Protein AF-A0A946VTI7-F1 (afdb_monomer_lite)

Foldseek 3Di:
DDDDDDDDDDPPVPPQQVLQVVLVVCVVVVVLVVSLVSLVVCVVVVSPPQCVLVSLLSNLVSCVVVVVPVSSLVSLVVLLVVLVVVVVVVVVPPPDDPDPPPPVPPPDDDDDPDDPPVVSNLSSLQSNLSSLQVVLVSCVVVVNLVVSLVSLVVRDPSHDPVCVVVSVVSNVVSVVD

Structure (mmCIF, N/CA/C/O backbone):
data_AF-A0A946VTI7-F1
#
_entry.id   AF-A0A946VTI7-F1
#
loop_
_atom_site.group_PDB
_atom_site.id
_atom_site.type_symbol
_atom_site.label_atom_id
_atom_site.label_alt_id
_atom_site.label_comp_id
_atom_site.label_asym_id
_atom_site.label_entity_id
_atom_site.label_seq_id
_atom_site.pdbx_PDB_ins_code
_atom_site.Cartn_x
_atom_site.Cartn_y
_atom_site.Cartn_z
_atom_site.occupancy
_atom_site.B_iso_or_equiv
_atom_site.auth_seq_id
_atom_site.auth_comp_id
_atom_site.auth_asym_id
_atom_site.auth_atom_id
_atom_site.pdbx_PDB_model_num
ATOM 1 N N . MET A 1 1 ? -41.830 -19.329 15.318 1.00 35.41 1 MET A N 1
ATOM 2 C CA . MET A 1 1 ? -40.922 -19.319 16.484 1.00 35.41 1 MET A CA 1
ATOM 3 C C . MET A 1 1 ? -39.747 -20.222 16.147 1.00 35.41 1 MET A C 1
ATOM 5 O O . MET A 1 1 ? -39.966 -21.418 16.031 1.00 35.41 1 MET A O 1
ATOM 9 N N . PHE A 1 2 ? -38.553 -19.678 15.904 1.00 32.31 2 PHE A N 1
ATOM 10 C CA . PHE A 1 2 ? -37.339 -20.484 15.721 1.00 32.31 2 PHE A CA 1
ATOM 11 C C . PHE A 1 2 ? -36.369 -20.174 16.856 1.00 32.31 2 PHE A C 1
ATOM 13 O O . PHE A 1 2 ? -36.093 -19.013 17.152 1.00 32.31 2 PHE A O 1
ATOM 20 N N . ALA A 1 3 ? -35.976 -21.241 17.546 1.00 29.41 3 ALA A N 1
ATOM 21 C CA . ALA A 1 3 ? -35.243 -21.237 18.795 1.00 29.41 3 ALA A CA 1
ATOM 22 C C . ALA A 1 3 ? -33.780 -20.823 18.599 1.00 29.41 3 ALA A C 1
ATOM 24 O O . ALA A 1 3 ? -33.104 -21.273 17.675 1.00 29.41 3 ALA A O 1
ATOM 25 N N . ALA A 1 4 ? -33.308 -19.986 19.520 1.00 36.84 4 ALA A N 1
ATOM 26 C CA . ALA A 1 4 ? -31.913 -19.636 19.692 1.00 36.84 4 ALA A CA 1
ATOM 27 C C . ALA A 1 4 ? -31.111 -20.862 20.155 1.00 36.84 4 ALA A C 1
ATOM 29 O O . ALA A 1 4 ? -31.390 -21.426 21.213 1.00 36.84 4 ALA A O 1
ATOM 30 N N . ALA A 1 5 ? -30.088 -21.241 19.390 1.00 34.88 5 ALA A N 1
ATOM 31 C CA . ALA A 1 5 ? -29.040 -22.143 19.846 1.00 34.88 5 ALA A CA 1
ATOM 32 C C . ALA A 1 5 ? -27.792 -21.312 20.162 1.00 34.88 5 ALA A C 1
ATOM 34 O O . ALA A 1 5 ? -27.037 -20.919 19.276 1.00 34.88 5 ALA A O 1
ATOM 35 N N . ALA A 1 6 ? -27.604 -21.019 21.447 1.00 40.75 6 ALA A N 1
ATOM 36 C CA . ALA A 1 6 ? -26.355 -20.499 21.977 1.00 40.75 6 ALA A CA 1
ATOM 37 C C . ALA A 1 6 ? -25.297 -21.616 21.966 1.00 40.75 6 ALA A C 1
ATOM 39 O O . ALA A 1 6 ? -25.472 -22.633 22.635 1.00 40.75 6 ALA A O 1
ATOM 40 N N . SER A 1 7 ? -24.187 -21.429 21.245 1.00 37.28 7 SER A N 1
ATOM 41 C CA . SER A 1 7 ? -23.000 -22.278 21.391 1.00 37.28 7 SER A CA 1
ATOM 42 C C . SER A 1 7 ? -21.984 -21.589 22.299 1.00 37.28 7 SER A C 1
ATOM 44 O O . SER A 1 7 ? -21.332 -20.616 21.915 1.00 37.28 7 SER A O 1
ATOM 46 N N . ALA A 1 8 ? -21.848 -22.102 23.517 1.00 39.69 8 ALA A N 1
ATOM 47 C CA . ALA A 1 8 ? -20.796 -21.719 24.440 1.00 39.69 8 ALA A CA 1
ATOM 48 C C . ALA A 1 8 ? -19.447 -22.341 24.029 1.00 39.69 8 ALA A C 1
ATOM 50 O O . ALA A 1 8 ? -19.368 -23.534 23.750 1.00 39.69 8 ALA A O 1
ATOM 51 N N . GLY A 1 9 ? -18.372 -21.548 24.107 1.00 42.06 9 GLY A N 1
ATOM 52 C CA . GLY A 1 9 ? -17.086 -22.066 24.584 1.00 42.06 9 GLY A CA 1
ATOM 53 C C . GLY A 1 9 ? -15.995 -22.398 23.564 1.00 42.06 9 GLY A C 1
ATOM 54 O O . GLY A 1 9 ? -15.442 -23.491 23.598 1.00 42.06 9 GLY A O 1
ATOM 55 N N . LYS A 1 10 ? -15.542 -21.413 22.783 1.00 32.41 10 LYS A N 1
ATOM 56 C CA . LYS A 1 10 ? -14.111 -21.295 22.455 1.00 32.41 10 LYS A CA 1
ATOM 57 C C . LYS A 1 10 ? -13.752 -19.816 22.540 1.00 32.41 10 LYS A C 1
ATOM 59 O O . LYS A 1 10 ? -14.287 -19.012 21.783 1.00 32.41 10 LYS A O 1
ATOM 64 N N . LYS A 1 11 ? -12.896 -19.433 23.492 1.00 34.22 11 LYS A N 1
ATOM 65 C CA . LYS A 1 11 ? -12.308 -18.087 23.509 1.00 34.22 11 LYS A CA 1
ATOM 66 C C . LYS A 1 11 ? -11.321 -18.009 22.345 1.00 34.22 11 LYS A C 1
ATOM 68 O O . LYS A 1 11 ? -10.120 -18.165 22.532 1.00 34.22 11 LYS A O 1
ATOM 73 N N . TYR A 1 12 ? -11.838 -17.846 21.130 1.00 38.31 12 TYR A N 1
ATOM 74 C CA . TYR A 1 12 ? -11.060 -17.245 20.058 1.00 38.31 12 TYR A CA 1
ATOM 75 C C . TYR A 1 12 ? -10.634 -15.888 20.602 1.00 38.31 12 TYR A C 1
ATOM 77 O O . TYR A 1 12 ? -11.487 -15.176 21.136 1.00 38.31 12 TYR A O 1
ATOM 85 N N . ASN A 1 13 ? -9.333 -15.582 20.574 1.00 40.72 13 ASN A N 1
ATOM 86 C CA . ASN A 1 13 ? -8.857 -14.229 20.852 1.00 40.72 13 ASN A CA 1
ATOM 87 C C . ASN A 1 13 ? -9.795 -13.298 20.097 1.00 40.72 13 ASN A C 1
ATOM 89 O O . ASN A 1 13 ? -9.919 -13.440 18.879 1.00 40.72 13 ASN A O 1
ATOM 93 N N . ALA A 1 14 ? -10.572 -12.525 20.860 1.00 44.38 14 ALA A N 1
ATOM 94 C CA . ALA A 1 14 ? -11.696 -11.763 20.353 1.00 44.38 14 ALA A CA 1
ATOM 95 C C . ALA A 1 14 ? -11.248 -11.065 19.077 1.00 44.38 14 ALA A C 1
ATOM 97 O O . ALA A 1 14 ? -10.126 -10.563 19.049 1.00 44.38 14 ALA A O 1
ATOM 98 N N . VAL A 1 15 ? -12.082 -11.104 18.038 1.00 53.12 15 VAL A N 1
ATOM 99 C CA . VAL A 1 15 ? -11.892 -10.332 16.810 1.00 53.12 15 VAL A CA 1
ATOM 100 C C . VAL A 1 15 ? -11.591 -8.898 17.255 1.00 53.12 15 VAL A C 1
ATOM 102 O O . VAL A 1 15 ? -12.497 -8.192 17.687 1.00 53.12 15 VAL A O 1
ATOM 105 N N . GLN A 1 16 ? -10.302 -8.543 17.341 1.00 54.00 16 GLN A N 1
ATOM 106 C CA . GLN A 1 16 ? -9.854 -7.438 18.205 1.00 54.00 16 GLN A CA 1
ATOM 107 C C . GLN A 1 16 ? -10.366 -6.095 17.680 1.00 54.00 16 GLN A C 1
ATOM 109 O O . GLN A 1 16 ? -10.524 -5.167 18.465 1.00 54.00 16 GLN A O 1
ATOM 114 N N . ASP A 1 17 ? -10.698 -6.061 16.387 1.00 66.00 17 ASP A N 1
ATOM 115 C CA . ASP A 1 17 ? -11.541 -5.074 15.728 1.00 66.00 17 ASP A CA 1
ATOM 116 C C . ASP A 1 17 ? -12.476 -5.840 14.755 1.00 66.00 17 ASP A C 1
ATOM 118 O O . ASP A 1 17 ? -12.017 -6.346 13.729 1.00 66.00 17 ASP A O 1
ATOM 122 N N . LEU A 1 18 ? -13.766 -5.998 15.092 1.00 77.62 18 LEU A N 1
ATOM 123 C CA . LEU A 1 18 ? -14.744 -6.738 14.266 1.00 77.62 18 LEU A CA 1
ATOM 124 C C . LEU A 1 18 ? -14.838 -6.169 12.848 1.00 77.62 18 LEU A C 1
ATOM 126 O O . LEU A 1 18 ? -14.771 -6.920 11.877 1.00 77.62 18 LEU A O 1
ATOM 130 N N . ASP A 1 19 ? -14.909 -4.846 12.756 1.00 75.69 19 ASP A N 1
ATOM 131 C CA . ASP A 1 19 ? -15.084 -4.116 11.502 1.00 75.69 19 ASP A CA 1
ATOM 132 C C . ASP A 1 19 ? -13.912 -4.354 10.532 1.00 75.69 19 ASP A C 1
ATOM 134 O O . ASP A 1 19 ? -14.105 -4.492 9.326 1.00 75.69 19 ASP A O 1
ATOM 138 N N . TYR A 1 20 ? -12.688 -4.515 11.053 1.00 80.25 20 TYR A N 1
ATOM 139 C CA . TYR A 1 20 ? -11.529 -4.875 10.229 1.00 80.25 20 TYR A CA 1
ATOM 140 C C . TYR A 1 20 ? -11.649 -6.294 9.653 1.00 80.25 20 TYR A C 1
ATOM 142 O O . TYR A 1 20 ? -11.295 -6.531 8.499 1.00 80.25 20 TYR A O 1
ATOM 150 N N . GLY A 1 21 ? -12.164 -7.242 10.440 1.00 82.81 21 GLY A N 1
ATOM 151 C CA . GLY A 1 21 ? -12.391 -8.614 9.986 1.00 82.81 21 GLY A CA 1
ATOM 152 C C . GLY A 1 21 ? -13.444 -8.707 8.879 1.00 82.81 21 GLY A C 1
ATOM 153 O O . GLY A 1 21 ? -13.253 -9.468 7.932 1.00 82.81 21 GLY A O 1
ATOM 154 N N . VAL A 1 22 ? -14.513 -7.908 8.975 1.00 84.56 22 VAL A N 1
ATOM 155 C CA . VAL A 1 22 ? -15.553 -7.804 7.935 1.00 84.56 22 VAL A CA 1
ATOM 156 C C . VAL A 1 22 ? -14.953 -7.262 6.640 1.00 84.56 22 VAL A C 1
ATOM 158 O O . VAL A 1 22 ? -15.031 -7.923 5.608 1.00 84.56 22 VAL A O 1
ATOM 161 N N . ALA A 1 23 ? -14.235 -6.140 6.711 1.00 86.00 23 ALA A N 1
ATOM 162 C CA . ALA A 1 23 ? -13.584 -5.572 5.536 1.00 86.00 23 ALA A CA 1
ATOM 163 C C . ALA A 1 23 ? -12.575 -6.533 4.882 1.00 86.00 23 ALA A C 1
ATOM 165 O O . ALA A 1 23 ? -12.455 -6.586 3.658 1.00 86.00 23 ALA A O 1
ATOM 166 N N . LEU A 1 24 ? -11.837 -7.306 5.685 1.00 85.31 24 LEU A N 1
ATOM 167 C CA . LEU A 1 24 ? -10.889 -8.291 5.171 1.00 85.31 24 LEU A CA 1
ATOM 168 C C . LEU A 1 24 ? -11.597 -9.437 4.439 1.00 85.31 24 LEU A C 1
ATOM 170 O O . LEU A 1 24 ? -11.104 -9.900 3.410 1.00 85.31 24 LEU A O 1
ATOM 174 N N . TYR A 1 25 ? -12.737 -9.890 4.960 1.00 86.75 25 TYR A N 1
ATOM 175 C CA . TYR A 1 25 ? -13.562 -10.893 4.296 1.00 86.75 25 TYR A CA 1
ATOM 176 C C . TYR A 1 25 ? -14.026 -10.390 2.925 1.00 86.75 25 TYR A C 1
ATOM 178 O O . TYR A 1 25 ? -13.760 -11.051 1.922 1.00 86.75 25 TYR A O 1
ATOM 186 N N . ASP A 1 26 ? -14.605 -9.190 2.862 1.00 87.94 26 ASP A N 1
ATOM 187 C CA . ASP A 1 26 ? -15.077 -8.594 1.606 1.00 87.94 26 ASP A CA 1
ATOM 188 C C . ASP A 1 26 ? -13.935 -8.414 0.597 1.00 87.94 26 ASP A C 1
ATOM 190 O O . ASP A 1 26 ? -14.073 -8.735 -0.585 1.00 87.94 26 ASP A O 1
ATOM 194 N N . TYR A 1 27 ? -12.754 -8.008 1.074 1.00 87.38 27 TYR A N 1
ATOM 195 C CA . TYR A 1 27 ? -11.563 -7.887 0.238 1.00 87.38 27 TYR A CA 1
ATOM 196 C C . TYR A 1 27 ? -11.168 -9.216 -0.420 1.00 87.38 27 TYR A C 1
ATOM 198 O O . TYR A 1 27 ? -10.893 -9.254 -1.622 1.00 87.38 27 TYR A O 1
ATOM 206 N N . PHE A 1 28 ? -11.146 -10.318 0.336 1.00 87.75 28 PHE A N 1
ATOM 207 C CA . PHE A 1 28 ? -10.817 -11.633 -0.225 1.00 87.75 28 PHE A CA 1
ATOM 208 C C . PHE A 1 28 ? -11.908 -12.180 -1.150 1.00 87.75 28 PHE A C 1
ATOM 210 O O . PHE A 1 28 ? -11.596 -12.934 -2.072 1.00 87.75 28 PHE A O 1
ATOM 217 N N . GLN A 1 29 ? -13.153 -11.739 -0.970 1.00 91.31 29 GLN A N 1
ATOM 218 C CA . GLN A 1 29 ? -14.256 -12.002 -1.895 1.00 91.31 29 GLN A CA 1
ATOM 219 C C . GLN A 1 29 ? -14.206 -11.129 -3.162 1.00 91.31 29 GLN A C 1
ATOM 221 O O . GLN A 1 29 ? -15.098 -11.234 -4.001 1.00 91.31 29 GLN A O 1
ATOM 226 N N . GLN A 1 30 ? -13.153 -10.316 -3.328 1.00 90.12 30 GLN A N 1
ATOM 227 C CA . GLN A 1 30 ? -12.969 -9.357 -4.426 1.00 90.12 30 GLN A CA 1
ATOM 228 C C . GLN A 1 30 ? -14.003 -8.222 -4.428 1.00 90.12 30 GLN A C 1
ATOM 230 O O . GLN A 1 30 ? -14.116 -7.478 -5.402 1.00 90.12 30 GLN A O 1
ATOM 235 N N . ASP A 1 31 ? -14.722 -8.040 -3.321 1.00 92.38 31 ASP A N 1
ATOM 236 C CA . ASP A 1 31 ? -15.674 -6.955 -3.129 1.00 92.38 31 ASP A CA 1
ATOM 237 C C . ASP A 1 31 ? -14.968 -5.729 -2.537 1.00 92.38 31 ASP A C 1
ATOM 239 O O . ASP A 1 31 ? -15.126 -5.336 -1.378 1.00 92.38 31 ASP A O 1
ATOM 243 N N . TYR A 1 32 ? -14.099 -5.133 -3.353 1.00 91.00 32 TYR A N 1
ATOM 244 C CA . TYR A 1 32 ? -13.220 -4.056 -2.909 1.00 91.00 32 TYR A CA 1
ATOM 245 C C . TYR A 1 32 ? -13.970 -2.777 -2.537 1.00 91.00 32 TYR A C 1
ATOM 247 O O . TYR A 1 32 ? -13.469 -1.995 -1.732 1.00 91.00 32 TYR A O 1
ATOM 255 N N . PHE A 1 33 ? -15.144 -2.534 -3.128 1.00 91.31 33 PHE A N 1
ATOM 256 C CA . PHE A 1 33 ? -15.946 -1.356 -2.802 1.00 91.31 33 PHE A CA 1
ATOM 257 C C . PHE A 1 33 ? -16.547 -1.468 -1.399 1.00 91.31 33 PHE A C 1
ATOM 259 O O . PHE A 1 33 ? -16.439 -0.518 -0.617 1.00 91.31 33 PHE A O 1
ATOM 266 N N . ASN A 1 34 ? -17.128 -2.626 -1.066 1.00 91.25 34 ASN A N 1
ATOM 267 C CA . ASN A 1 34 ? -17.684 -2.862 0.264 1.00 91.25 34 ASN A CA 1
ATOM 268 C C . ASN A 1 34 ? -16.574 -2.881 1.317 1.00 91.25 34 ASN A C 1
ATOM 270 O O . ASN A 1 34 ? -16.649 -2.121 2.280 1.00 91.25 34 ASN A O 1
ATOM 274 N N . ALA A 1 35 ? -15.468 -3.588 1.054 1.00 91.56 35 ALA A N 1
ATOM 275 C CA . ALA A 1 35 ? -14.294 -3.572 1.926 1.00 91.56 35 ALA A CA 1
ATOM 276 C C . ALA A 1 35 ? -13.777 -2.148 2.199 1.00 91.56 35 ALA A C 1
ATOM 278 O O . ALA A 1 35 ? -13.463 -1.795 3.336 1.00 91.56 35 ALA A O 1
ATOM 279 N N . LEU A 1 36 ? -13.692 -1.307 1.163 1.00 90.94 36 LEU A N 1
ATOM 280 C CA . LEU A 1 36 ? -13.239 0.076 1.298 1.00 90.94 36 LEU A CA 1
ATOM 281 C C . LEU A 1 36 ? -14.211 0.918 2.129 1.00 90.94 36 LEU A C 1
ATOM 283 O O . LEU A 1 36 ? -13.776 1.687 2.987 1.00 90.94 36 LEU A O 1
ATOM 287 N N . SER A 1 37 ? -15.509 0.779 1.870 1.00 90.19 37 SER A N 1
ATOM 288 C CA . SER A 1 37 ? -16.552 1.526 2.572 1.00 90.19 37 SER A CA 1
ATOM 289 C C . SER A 1 37 ? -16.577 1.170 4.060 1.00 90.19 37 SER A C 1
ATOM 291 O O . SER A 1 37 ? -16.574 2.075 4.895 1.00 90.19 37 SER A O 1
ATOM 293 N N . GLU A 1 38 ? -16.492 -0.120 4.394 1.00 88.69 38 GLU A N 1
ATOM 294 C CA . GLU A 1 38 ? -16.399 -0.607 5.776 1.00 88.69 38 GLU A CA 1
ATOM 295 C C . GLU A 1 38 ? -15.153 -0.063 6.490 1.00 88.69 38 GLU A C 1
ATOM 297 O O . GLU A 1 38 ? -15.251 0.469 7.597 1.00 88.69 38 GLU A O 1
ATOM 302 N N . LEU A 1 39 ? -13.983 -0.078 5.836 1.00 87.88 39 LEU A N 1
ATOM 303 C CA . LEU A 1 39 ? -12.759 0.505 6.404 1.00 87.88 39 LEU A CA 1
ATOM 304 C C . LEU A 1 39 ? -12.907 2.002 6.692 1.00 87.88 39 LEU A C 1
ATOM 306 O O . LEU A 1 39 ? -12.492 2.466 7.753 1.00 87.88 39 LEU A O 1
ATOM 310 N N . LEU A 1 40 ? -13.485 2.768 5.765 1.00 87.31 40 LEU A N 1
ATOM 311 C CA . LEU A 1 40 ? -13.660 4.214 5.927 1.00 87.31 40 LEU A CA 1
ATOM 312 C C . LEU A 1 40 ? -14.650 4.553 7.049 1.00 87.31 40 LEU A C 1
ATOM 314 O O . LEU A 1 40 ? -14.420 5.501 7.804 1.00 87.31 40 LEU A O 1
ATOM 318 N N . ILE A 1 41 ? -15.735 3.783 7.176 1.00 87.56 41 ILE A N 1
ATOM 319 C CA . ILE A 1 41 ? -16.698 3.931 8.273 1.00 87.56 41 ILE A CA 1
ATOM 320 C C . ILE A 1 41 ? -16.003 3.636 9.600 1.00 87.56 41 ILE A C 1
ATOM 322 O O . ILE A 1 41 ? -16.029 4.483 10.492 1.00 87.56 41 ILE A O 1
ATOM 326 N N . ALA A 1 42 ? -15.328 2.491 9.701 1.00 84.25 42 ALA A N 1
ATOM 327 C CA . ALA A 1 42 ? -14.675 2.042 10.923 1.00 84.25 42 ALA A CA 1
ATOM 328 C C . ALA A 1 42 ? -13.541 2.980 11.379 1.00 84.25 42 ALA A C 1
ATOM 330 O O . ALA A 1 42 ? -13.321 3.164 12.579 1.00 84.25 42 ALA A O 1
ATOM 331 N N . GLU A 1 43 ? -12.835 3.624 10.444 1.00 80.50 43 GLU A N 1
ATOM 332 C CA . GLU A 1 43 ? -11.880 4.691 10.761 1.00 80.50 43 GLU A CA 1
ATOM 333 C C . GLU A 1 43 ? -12.568 5.953 11.273 1.00 80.50 43 GLU A C 1
ATOM 335 O O . GLU A 1 43 ? -12.151 6.518 12.286 1.00 80.50 43 GLU A O 1
ATOM 340 N N . LYS A 1 44 ? -13.639 6.392 10.604 1.00 82.62 44 LYS A N 1
ATOM 341 C CA . LYS A 1 44 ? -14.386 7.594 10.991 1.00 82.62 44 LYS A CA 1
ATOM 342 C C . LYS A 1 44 ? -15.035 7.452 12.368 1.00 82.62 44 LYS A C 1
ATOM 344 O O . LYS A 1 44 ? -15.128 8.436 13.100 1.00 82.62 44 LYS A O 1
ATOM 349 N N . THR A 1 45 ? -15.481 6.251 12.726 1.00 82.44 45 THR A N 1
ATOM 350 C CA . THR A 1 45 ? -16.062 5.943 14.040 1.00 82.44 45 THR A CA 1
ATOM 351 C C . THR A 1 45 ? -15.008 5.626 15.102 1.00 82.44 45 THR A C 1
ATOM 353 O O . THR A 1 45 ? -15.347 5.530 16.281 1.00 82.44 45 THR A O 1
ATOM 356 N N . GLY A 1 46 ? -13.736 5.470 14.716 1.00 76.31 46 GLY A N 1
ATOM 357 C CA . GLY A 1 46 ? -12.662 5.047 15.617 1.00 76.31 46 GLY A CA 1
ATOM 358 C C . GLY A 1 46 ? -12.849 3.622 16.151 1.00 76.31 46 GLY A C 1
ATOM 359 O O . GLY A 1 46 ? -12.394 3.310 17.257 1.00 76.31 46 GLY A O 1
ATOM 360 N N . SER A 1 47 ? -13.552 2.771 15.398 1.00 66.25 47 SER A N 1
ATOM 361 C CA . SER A 1 47 ? -13.824 1.380 15.770 1.00 66.25 47 SER A CA 1
ATOM 362 C C . SER A 1 47 ? -12.612 0.465 15.585 1.00 66.25 47 SER A C 1
ATOM 364 O O . SER A 1 47 ? -12.512 -0.540 16.283 1.00 66.25 47 SER A O 1
ATOM 366 N N . ILE A 1 48 ? -11.674 0.812 14.694 1.00 63.25 48 ILE A N 1
ATOM 367 C CA . ILE A 1 48 ? -10.398 0.098 14.541 1.00 63.25 48 ILE A CA 1
ATOM 368 C C . ILE A 1 48 ? -9.396 0.717 15.516 1.00 63.25 48 ILE A C 1
ATOM 370 O O . ILE A 1 48 ? -8.940 1.837 15.300 1.00 63.25 48 ILE A O 1
ATOM 374 N N . LYS A 1 49 ? -9.061 0.016 16.603 1.00 60.78 49 LYS A N 1
ATOM 375 C CA . LYS A 1 49 ? -8.149 0.529 17.644 1.00 60.78 49 LYS A CA 1
ATOM 376 C C . LYS A 1 49 ? -6.803 -0.178 17.666 1.00 60.78 49 LYS A C 1
ATOM 378 O O . LYS A 1 49 ? -5.809 0.440 18.033 1.00 60.78 49 LYS A O 1
ATOM 383 N N . HIS A 1 50 ? -6.762 -1.449 17.275 1.00 55.88 50 HIS A N 1
ATOM 384 C CA . HIS A 1 50 ? -5.549 -2.265 17.345 1.00 55.88 50 HIS A CA 1
ATOM 385 C C . HIS A 1 50 ? -4.960 -2.552 15.953 1.00 55.88 50 HIS A C 1
ATOM 387 O O . HIS A 1 50 ? -3.752 -2.737 15.833 1.00 55.88 50 HIS A O 1
ATOM 393 N N . HIS A 1 51 ? -5.786 -2.529 14.897 1.00 61.19 51 HIS A N 1
ATOM 394 C CA . HIS A 1 51 ? -5.395 -2.842 13.513 1.00 61.19 51 HIS A CA 1
ATOM 395 C C . HIS A 1 51 ? -5.401 -1.635 12.563 1.00 61.19 51 HIS A C 1
ATOM 397 O O . HIS A 1 51 ? -5.448 -1.817 11.345 1.00 61.19 51 HIS A O 1
ATOM 403 N N . THR A 1 52 ? -5.324 -0.403 13.080 1.00 66.25 52 THR A N 1
ATOM 404 C CA . THR A 1 52 ? -5.367 0.824 12.254 1.00 66.25 52 THR A CA 1
ATOM 405 C C . THR A 1 52 ? -4.316 0.818 11.154 1.00 66.25 52 THR A C 1
ATOM 407 O O . THR A 1 52 ? -4.554 1.290 10.046 1.00 66.25 52 THR A O 1
ATOM 410 N N . ASP A 1 53 ? -3.148 0.255 11.443 1.00 70.06 53 ASP A N 1
ATOM 411 C CA . ASP A 1 53 ? -2.015 0.317 10.528 1.00 70.06 53 ASP A CA 1
ATOM 412 C C . ASP A 1 53 ? -2.142 -0.719 9.402 1.00 70.06 53 ASP A C 1
ATOM 414 O O . ASP A 1 53 ? -1.834 -0.418 8.249 1.00 70.06 53 ASP A O 1
ATOM 418 N N . PHE A 1 54 ? -2.695 -1.904 9.692 1.00 77.00 54 PHE A N 1
ATOM 419 C CA . PHE A 1 54 ? -3.018 -2.893 8.658 1.00 77.00 54 PHE A CA 1
ATOM 420 C C . PHE A 1 54 ? -4.204 -2.447 7.795 1.00 77.00 54 PHE A C 1
ATOM 422 O O . PHE A 1 54 ? -4.167 -2.614 6.576 1.00 77.00 54 PHE A O 1
ATOM 429 N N . ALA A 1 55 ? -5.213 -1.816 8.403 1.00 84.06 55 ALA A N 1
ATOM 430 C CA . ALA A 1 55 ? -6.349 -1.220 7.703 1.00 84.06 55 ALA A CA 1
ATOM 431 C C . ALA A 1 55 ? -5.906 -0.174 6.666 1.00 84.06 55 ALA A C 1
ATOM 433 O O . ALA A 1 55 ? -6.406 -0.170 5.540 1.00 84.06 55 ALA A O 1
ATOM 434 N N . LYS A 1 56 ? -4.913 0.663 6.996 1.00 88.06 56 LYS A N 1
ATOM 435 C CA . LYS A 1 56 ? -4.332 1.632 6.051 1.00 88.06 56 LYS A CA 1
ATOM 436 C C . LYS A 1 56 ? -3.616 0.953 4.885 1.00 88.06 56 LYS A C 1
ATOM 438 O O . LYS A 1 56 ? -3.834 1.345 3.742 1.00 88.06 56 LYS A O 1
ATOM 443 N N . VAL A 1 57 ? -2.797 -0.074 5.137 1.00 90.00 57 VAL A N 1
ATOM 444 C CA . VAL A 1 57 ? -2.127 -0.825 4.054 1.00 90.00 57 VAL A CA 1
ATOM 445 C C . VAL A 1 57 ? -3.158 -1.457 3.118 1.00 90.00 57 VAL A C 1
ATOM 447 O O . VAL A 1 57 ? -3.035 -1.332 1.899 1.00 90.00 57 VAL A O 1
ATOM 450 N N . LEU A 1 58 ? -4.187 -2.096 3.685 1.00 90.31 58 LEU A N 1
ATOM 451 C CA . LEU A 1 58 ? -5.283 -2.700 2.930 1.00 90.31 58 LEU A CA 1
ATOM 452 C C . LEU A 1 58 ? -6.005 -1.654 2.078 1.00 90.31 58 LEU A C 1
ATOM 454 O O . LEU A 1 58 ? -6.169 -1.844 0.873 1.00 90.31 58 LEU A O 1
ATOM 458 N N . ARG A 1 59 ? -6.349 -0.508 2.674 1.00 92.62 59 ARG A N 1
ATOM 459 C CA . ARG A 1 59 ? -6.972 0.605 1.958 1.00 92.62 59 ARG A CA 1
ATOM 460 C C . ARG A 1 59 ? -6.096 1.098 0.806 1.00 92.62 59 ARG A C 1
ATOM 462 O O . ARG A 1 59 ? -6.616 1.282 -0.290 1.00 92.62 59 ARG A O 1
ATOM 469 N N . GLY A 1 60 ? -4.790 1.269 1.009 1.00 92.56 60 GLY A N 1
ATOM 470 C CA . GLY A 1 60 ? -3.858 1.647 -0.060 1.00 92.56 60 GLY A CA 1
ATOM 471 C C . GLY A 1 60 ? -3.825 0.628 -1.208 1.00 92.56 60 GLY A C 1
ATOM 472 O O . GLY A 1 60 ? -3.860 1.010 -2.376 1.00 92.56 60 GLY A O 1
ATOM 473 N N . GLY A 1 61 ? -3.840 -0.672 -0.893 1.00 91.69 61 GLY A N 1
ATOM 474 C CA . GLY A 1 61 ? -3.924 -1.747 -1.890 1.00 91.69 61 GLY A CA 1
ATOM 475 C C . GLY A 1 61 ? -5.236 -1.742 -2.685 1.00 91.69 61 GLY A C 1
ATOM 476 O O . GLY A 1 61 ? -5.220 -1.917 -3.907 1.00 91.69 61 GLY A O 1
ATOM 477 N N . ILE A 1 62 ? -6.363 -1.474 -2.020 1.00 92.75 62 ILE A N 1
ATOM 478 C CA . ILE A 1 62 ? -7.663 -1.309 -2.683 1.00 92.75 62 ILE A CA 1
ATOM 479 C C . ILE A 1 62 ? -7.638 -0.101 -3.631 1.00 92.75 62 ILE A C 1
ATOM 481 O O . ILE A 1 62 ? -8.058 -0.224 -4.780 1.00 92.75 62 ILE A O 1
ATOM 485 N N . HIS A 1 63 ? -7.080 1.038 -3.208 1.00 93.44 63 HIS A N 1
ATOM 486 C CA . HIS A 1 63 ? -6.967 2.218 -4.073 1.00 93.44 63 HIS A CA 1
ATOM 487 C C . HIS A 1 63 ? -6.128 1.940 -5.326 1.00 93.44 63 HIS A C 1
ATOM 489 O O . HIS A 1 63 ? -6.560 2.259 -6.433 1.00 93.44 63 HIS A O 1
ATOM 495 N N . LEU A 1 64 ? -4.988 1.253 -5.185 1.00 91.44 64 LEU A N 1
ATOM 496 C CA . LEU A 1 64 ? -4.195 0.821 -6.343 1.00 91.44 64 LEU A CA 1
ATOM 497 C C . LEU A 1 64 ? -4.986 -0.072 -7.302 1.00 91.44 64 LEU A C 1
ATOM 499 O O . LEU A 1 64 ? -4.821 0.039 -8.515 1.00 91.44 64 LEU A O 1
ATOM 503 N N . SER A 1 65 ? -5.824 -0.961 -6.770 1.00 89.44 65 SER A N 1
ATOM 504 C CA . SER A 1 65 ? -6.631 -1.881 -7.581 1.00 89.44 65 SER A CA 1
ATOM 505 C C . SER A 1 65 ? -7.675 -1.144 -8.427 1.00 89.44 65 SER A C 1
ATOM 507 O O . SER A 1 65 ? -8.017 -1.608 -9.510 1.00 89.44 65 SER A O 1
ATOM 509 N N . TYR A 1 66 ? -8.109 0.039 -7.982 1.00 90.69 66 TYR A N 1
ATOM 510 C CA . TYR A 1 66 ? -9.005 0.933 -8.719 1.00 90.69 66 TYR A CA 1
ATOM 511 C C . TYR A 1 66 ? -8.289 1.982 -9.585 1.00 90.69 66 TYR A C 1
ATOM 513 O O . TYR A 1 66 ? -8.949 2.825 -10.187 1.00 90.69 66 TYR A O 1
ATOM 521 N N . GLY A 1 67 ? -6.953 1.970 -9.653 1.00 91.50 67 GLY A N 1
ATOM 522 C CA . GLY A 1 67 ? -6.190 3.004 -10.363 1.00 91.50 67 GLY A CA 1
ATOM 523 C C . GLY A 1 67 ? -6.175 4.367 -9.656 1.00 91.50 67 GLY A C 1
ATOM 524 O O . GLY A 1 67 ? -5.769 5.360 -10.252 1.00 91.50 67 GLY A O 1
ATOM 525 N N . MET A 1 68 ? -6.580 4.421 -8.384 1.00 94.12 68 MET A N 1
ATOM 526 C CA . MET A 1 68 ? -6.510 5.611 -7.528 1.00 94.12 68 MET A CA 1
ATOM 527 C C . MET A 1 68 ? -5.085 5.769 -6.977 1.00 94.12 68 MET A C 1
ATOM 529 O O . MET A 1 68 ? -4.791 5.517 -5.805 1.00 94.12 68 MET A O 1
ATOM 533 N N . GLU A 1 69 ? -4.151 6.068 -7.881 1.00 94.44 69 GL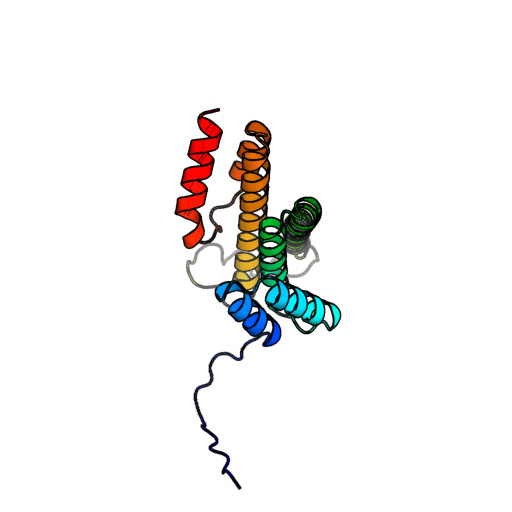U A N 1
ATOM 534 C CA . GLU A 1 69 ? -2.714 6.064 -7.593 1.00 94.44 69 GLU A CA 1
ATOM 535 C C . GLU A 1 69 ? -2.293 7.160 -6.610 1.00 94.44 69 GLU A C 1
ATOM 537 O O . GLU A 1 69 ? -1.372 6.950 -5.818 1.00 94.44 69 GLU A O 1
ATOM 542 N N . GLU A 1 70 ? -2.934 8.329 -6.669 1.00 94.38 70 GLU A N 1
ATOM 543 C CA . GLU A 1 70 ? -2.608 9.472 -5.816 1.00 94.38 70 GLU A CA 1
ATOM 544 C C . GLU A 1 70 ? -2.980 9.181 -4.360 1.00 94.38 70 GLU A C 1
ATOM 546 O O . GLU A 1 70 ? -2.147 9.297 -3.459 1.00 94.38 70 GLU A O 1
ATOM 551 N N . GLU A 1 71 ? -4.200 8.705 -4.133 1.00 94.00 71 GLU A N 1
ATOM 552 C CA . GLU A 1 71 ? -4.712 8.331 -2.823 1.00 94.00 71 GLU A CA 1
ATOM 553 C C . GLU A 1 71 ? -3.894 7.190 -2.220 1.00 94.00 71 GLU A C 1
ATOM 555 O O . GLU A 1 71 ? -3.472 7.270 -1.064 1.00 94.00 71 GLU A O 1
ATOM 560 N N . ALA A 1 72 ? -3.608 6.151 -3.012 1.00 95.38 72 ALA A N 1
ATOM 561 C CA . ALA A 1 72 ? -2.771 5.044 -2.572 1.00 95.38 72 ALA A CA 1
ATOM 562 C C . ALA A 1 72 ? -1.383 5.527 -2.137 1.00 95.38 72 ALA A C 1
ATOM 564 O O . ALA A 1 72 ? -0.905 5.171 -1.057 1.00 95.38 72 ALA A O 1
ATOM 565 N N . ARG A 1 73 ? -0.746 6.375 -2.952 1.00 95.31 73 ARG A N 1
ATOM 566 C CA . ARG A 1 73 ? 0.569 6.945 -2.656 1.00 95.31 73 ARG A CA 1
ATOM 567 C C . ARG A 1 73 ? 0.548 7.751 -1.358 1.00 95.31 73 ARG A C 1
ATOM 569 O O . ARG A 1 73 ? 1.421 7.553 -0.514 1.00 95.31 73 ARG A O 1
ATOM 576 N N . ASN A 1 74 ? -0.458 8.604 -1.180 1.00 95.38 74 ASN A N 1
ATOM 577 C CA . ASN A 1 74 ? -0.626 9.413 0.025 1.00 95.38 74 ASN A CA 1
ATOM 578 C C . ASN A 1 74 ? -0.773 8.533 1.274 1.00 95.38 74 ASN A C 1
ATOM 580 O O . ASN A 1 74 ? -0.102 8.772 2.278 1.00 95.38 74 ASN A O 1
ATOM 584 N N . ILE A 1 75 ? -1.578 7.468 1.198 1.00 92.56 75 ILE A N 1
ATOM 585 C CA . ILE A 1 75 ? -1.742 6.502 2.293 1.00 92.56 75 ILE A CA 1
ATOM 586 C C . ILE A 1 75 ? -0.410 5.814 2.624 1.00 92.56 75 ILE A C 1
ATOM 588 O O . ILE A 1 75 ? -0.038 5.713 3.795 1.00 92.56 75 ILE A O 1
ATOM 592 N N . PHE A 1 76 ? 0.344 5.361 1.619 1.00 94.19 76 PHE A N 1
ATOM 593 C CA . PHE A 1 76 ? 1.628 4.696 1.855 1.00 94.19 76 PHE A CA 1
ATOM 594 C C . PHE A 1 76 ? 2.677 5.632 2.461 1.00 94.19 76 PHE A C 1
ATOM 596 O O . PHE A 1 76 ? 3.386 5.219 3.382 1.00 94.19 76 PHE A O 1
ATOM 603 N N . TYR A 1 77 ? 2.747 6.894 2.026 1.00 93.44 77 TYR A N 1
ATOM 604 C CA . TYR A 1 77 ? 3.627 7.876 2.662 1.00 93.44 77 TYR A CA 1
ATOM 605 C C . TYR A 1 77 ? 3.249 8.136 4.117 1.00 93.44 77 TYR A C 1
ATOM 607 O O . TYR A 1 77 ? 4.134 8.132 4.971 1.00 93.44 77 TYR A O 1
ATOM 615 N N . GLN A 1 78 ? 1.956 8.251 4.427 1.00 90.88 78 GLN A N 1
ATOM 616 C CA . GLN A 1 78 ? 1.499 8.393 5.810 1.00 90.88 78 GLN A CA 1
ATOM 617 C C . GLN A 1 78 ? 1.938 7.214 6.688 1.00 90.88 78 GLN A C 1
ATOM 619 O O . GLN A 1 78 ? 2.385 7.430 7.812 1.00 90.88 78 GLN A O 1
ATOM 624 N N . ILE A 1 79 ? 1.859 5.976 6.185 1.00 90.56 79 ILE A N 1
ATOM 625 C CA . ILE A 1 79 ? 2.322 4.781 6.915 1.00 90.56 79 ILE A CA 1
ATOM 626 C C . ILE A 1 79 ? 3.828 4.868 7.198 1.00 90.56 79 ILE A C 1
ATOM 628 O O . ILE A 1 79 ? 4.271 4.611 8.318 1.00 90.56 79 ILE A O 1
ATOM 632 N N . ILE A 1 80 ? 4.620 5.262 6.199 1.00 90.38 80 ILE A N 1
ATOM 633 C CA . ILE A 1 80 ? 6.078 5.394 6.322 1.00 90.38 80 ILE A CA 1
ATOM 634 C C . ILE A 1 80 ? 6.451 6.490 7.329 1.00 90.38 80 ILE A C 1
ATOM 636 O O . ILE A 1 80 ? 7.328 6.283 8.169 1.00 90.38 80 ILE A O 1
ATOM 640 N N . GLU A 1 81 ? 5.809 7.655 7.257 1.00 87.75 81 GLU A N 1
ATOM 641 C CA . GLU A 1 81 ? 6.065 8.784 8.157 1.00 87.75 81 GLU A CA 1
ATOM 642 C C . GLU A 1 81 ? 5.675 8.467 9.602 1.00 87.75 81 GLU A C 1
ATOM 644 O O . GLU A 1 81 ? 6.462 8.708 10.520 1.00 87.75 81 GLU A O 1
ATOM 649 N N . GLN A 1 82 ? 4.502 7.862 9.807 1.00 84.38 82 GLN A N 1
ATOM 650 C CA . GLN A 1 82 ? 4.031 7.452 11.132 1.00 84.38 82 GLN A CA 1
ATOM 651 C C . GLN A 1 82 ? 4.961 6.408 11.755 1.00 84.38 82 GLN A C 1
ATOM 653 O O . GLN A 1 82 ? 5.335 6.536 12.922 1.00 84.38 82 GLN A O 1
ATOM 658 N N . GLY A 1 83 ? 5.406 5.427 10.969 1.00 81.88 83 GLY A N 1
ATOM 659 C CA . GLY A 1 83 ? 6.359 4.417 11.419 1.00 81.88 83 GLY A CA 1
ATOM 660 C C . GLY A 1 83 ? 7.721 4.997 11.821 1.00 81.88 83 GLY A C 1
ATOM 661 O O . GLY A 1 83 ? 8.278 4.633 12.860 1.00 81.88 83 GLY A O 1
ATOM 662 N N . LYS A 1 84 ? 8.242 5.969 11.056 1.00 77.88 84 LYS A N 1
ATOM 663 C CA . LYS A 1 84 ? 9.465 6.704 11.425 1.00 77.88 84 LYS A CA 1
ATOM 664 C C . LYS A 1 84 ? 9.275 7.477 12.729 1.00 77.88 84 LYS A C 1
ATOM 666 O O . LYS A 1 84 ? 10.107 7.354 13.626 1.00 77.88 84 LYS A O 1
ATOM 671 N N . ALA A 1 85 ? 8.180 8.222 12.874 1.00 71.25 85 ALA A N 1
ATOM 672 C CA . ALA A 1 85 ? 7.899 8.991 14.085 1.00 71.25 85 ALA A CA 1
ATOM 673 C C . ALA A 1 85 ? 7.814 8.098 15.336 1.00 71.25 85 ALA A C 1
ATOM 675 O O . ALA A 1 85 ? 8.437 8.404 16.352 1.00 71.25 85 ALA A O 1
ATOM 676 N N . GLN A 1 86 ? 7.132 6.952 15.246 1.00 66.06 86 GLN A N 1
ATOM 677 C CA . GLN A 1 86 ? 7.057 5.967 16.333 1.00 66.06 86 GLN A CA 1
ATOM 678 C C . GLN A 1 86 ? 8.441 5.429 16.733 1.00 66.06 86 GLN A C 1
ATOM 680 O O . GLN A 1 86 ? 8.708 5.244 17.918 1.00 66.06 86 GLN A O 1
ATOM 685 N N . SER A 1 87 ? 9.348 5.239 15.768 1.00 62.06 87 SER A N 1
ATOM 686 C CA . SER A 1 87 ? 10.721 4.800 16.050 1.00 62.06 87 SER A CA 1
ATOM 687 C C . SER A 1 87 ? 11.573 5.852 16.777 1.00 62.06 87 SER A C 1
ATOM 689 O O . SER A 1 87 ? 12.458 5.496 17.553 1.00 62.06 87 SER A O 1
ATOM 691 N N . HIS A 1 88 ? 11.306 7.146 16.564 1.00 57.44 88 HIS A N 1
ATOM 692 C CA . HIS A 1 88 ? 12.023 8.230 17.240 1.00 57.44 88 HIS A CA 1
ATOM 693 C C . HIS A 1 88 ? 11.573 8.411 18.697 1.00 57.44 88 HIS A C 1
ATOM 695 O O . HIS A 1 88 ? 12.414 8.677 19.555 1.00 57.44 88 HIS A O 1
ATOM 701 N N . LEU A 1 89 ? 10.284 8.208 18.991 1.00 52.50 89 LEU A N 1
ATOM 702 C CA . LEU A 1 89 ? 9.725 8.338 20.344 1.00 52.50 89 LEU A CA 1
ATOM 703 C C . LEU A 1 89 ? 10.225 7.245 21.307 1.00 52.50 89 LEU A C 1
ATOM 705 O O . LEU A 1 89 ? 10.394 7.506 22.496 1.00 52.50 89 LEU A O 1
ATOM 709 N N . ASP A 1 90 ? 10.519 6.052 20.786 1.00 51.50 90 ASP A N 1
ATOM 710 C CA . ASP A 1 90 ? 11.103 4.920 21.528 1.00 51.50 90 ASP A CA 1
ATOM 711 C C . ASP A 1 90 ? 12.552 5.216 21.981 1.00 51.50 90 ASP A C 1
ATOM 713 O O . ASP A 1 90 ? 12.984 4.812 23.057 1.00 51.50 90 ASP A O 1
ATOM 717 N N . ASN A 1 91 ? 13.292 6.023 21.209 1.00 51.34 91 ASN A N 1
ATOM 718 C CA . ASN A 1 91 ? 14.694 6.360 21.489 1.00 51.34 91 ASN A CA 1
ATOM 719 C C . ASN A 1 91 ? 14.883 7.644 22.320 1.00 51.34 91 ASN A C 1
ATOM 721 O O . ASN A 1 91 ? 15.962 7.863 22.867 1.00 51.34 91 ASN A O 1
ATOM 725 N N . SER A 1 92 ? 13.862 8.500 22.436 1.00 47.34 92 SER A N 1
ATOM 726 C CA . SER A 1 92 ? 13.915 9.734 23.240 1.00 47.34 92 SER A CA 1
ATOM 727 C C . SER A 1 92 ? 13.347 9.580 24.660 1.00 47.34 92 SER A C 1
ATOM 729 O O . SER A 1 92 ? 13.379 10.532 25.435 1.00 47.34 92 SER A O 1
ATOM 731 N N . GLY A 1 93 ? 12.821 8.399 25.012 1.00 48.69 93 GLY A N 1
ATOM 732 C CA . GLY A 1 93 ? 12.114 8.138 26.273 1.00 48.69 93 GLY A CA 1
ATOM 733 C C . GLY A 1 93 ? 12.959 7.657 27.461 1.00 48.69 93 GLY A C 1
ATOM 734 O O . GLY A 1 93 ? 12.399 7.462 28.536 1.00 48.69 93 GLY A O 1
ATOM 735 N N . LEU A 1 94 ? 14.280 7.475 27.317 1.00 44.94 94 LEU A N 1
ATOM 736 C CA . LEU A 1 94 ? 15.154 6.988 28.404 1.00 44.94 94 LEU A CA 1
ATOM 737 C C . LEU A 1 94 ? 16.242 7.976 28.859 1.00 44.94 94 LEU A C 1
ATOM 739 O O . LEU A 1 94 ? 17.260 7.571 29.416 1.00 44.94 94 LEU A O 1
ATOM 743 N N . SER A 1 95 ? 16.025 9.280 28.691 1.00 42.44 95 SER A N 1
ATOM 744 C CA . SER A 1 95 ? 16.873 10.303 29.316 1.00 42.44 95 SER A CA 1
ATOM 745 C C . SER A 1 95 ? 16.048 11.140 30.285 1.00 42.44 95 SER A C 1
ATOM 747 O O . SER A 1 95 ? 15.522 12.180 29.914 1.00 42.44 95 SER A O 1
ATOM 749 N N . ASN A 1 96 ? 15.873 10.624 31.508 1.0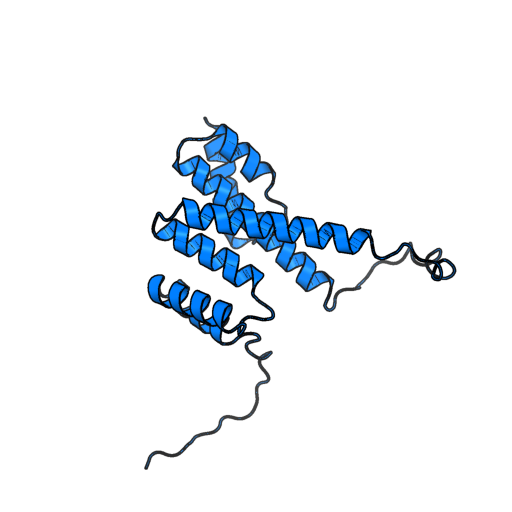0 43.88 96 ASN A N 1
ATOM 750 C CA . ASN A 1 96 ? 15.675 11.405 32.734 1.00 43.88 96 ASN A CA 1
ATOM 751 C C . ASN A 1 96 ? 15.893 10.506 33.973 1.00 43.88 96 ASN A C 1
ATOM 753 O O . ASN A 1 96 ? 14.977 9.922 34.541 1.00 43.88 96 ASN A O 1
ATOM 757 N N . GLY A 1 97 ? 17.151 10.406 34.405 1.00 44.75 97 GLY A N 1
ATOM 758 C CA . GLY A 1 97 ? 17.491 10.633 35.812 1.00 44.75 97 GLY A CA 1
ATOM 759 C C . GLY A 1 97 ? 17.459 9.511 36.860 1.00 44.75 97 GLY A C 1
ATOM 760 O O . GLY A 1 97 ? 18.106 9.736 37.874 1.00 44.75 97 GLY A O 1
ATOM 761 N N . VAL A 1 98 ? 16.801 8.345 36.715 1.00 46.47 98 VAL A N 1
ATOM 762 C CA . VAL A 1 98 ? 16.796 7.329 37.815 1.00 46.47 98 VAL A CA 1
ATOM 763 C C . VAL A 1 98 ? 16.662 5.860 37.355 1.00 46.47 98 VAL A C 1
ATOM 765 O O . VAL A 1 98 ? 15.741 5.168 37.772 1.00 46.47 98 VAL A O 1
ATOM 768 N N . VAL A 1 99 ? 17.562 5.320 36.518 1.00 47.81 99 VAL A N 1
ATOM 769 C CA . VAL A 1 99 ? 17.597 3.841 36.305 1.00 47.81 99 VAL A CA 1
ATOM 770 C C . VAL A 1 99 ? 19.009 3.241 36.162 1.00 47.81 99 VAL A C 1
ATOM 772 O O . VAL A 1 99 ? 19.169 2.030 36.010 1.00 47.81 99 VAL A O 1
ATOM 775 N N . ASN A 1 100 ? 20.079 4.034 36.272 1.00 46.81 100 ASN A N 1
ATOM 776 C CA . ASN A 1 100 ? 21.433 3.550 35.975 1.00 46.81 100 ASN A CA 1
ATOM 777 C C . ASN A 1 100 ? 22.132 2.835 37.150 1.00 46.81 100 ASN A C 1
ATOM 779 O O . ASN A 1 100 ? 23.281 3.125 37.477 1.00 46.81 100 ASN A O 1
ATOM 783 N N . THR A 1 101 ? 21.446 1.905 37.816 1.00 49.06 101 THR A N 1
ATOM 784 C CA . THR A 1 101 ? 22.083 1.035 38.829 1.00 49.06 101 THR A CA 1
ATOM 785 C C . THR A 1 101 ? 21.737 -0.445 38.662 1.00 49.06 101 THR A C 1
ATOM 787 O O . THR A 1 101 ? 22.370 -1.281 39.294 1.00 49.06 101 THR A O 1
ATOM 790 N N . VAL A 1 102 ? 20.815 -0.808 37.759 1.00 46.62 102 VAL A N 1
ATOM 791 C CA . VAL A 1 102 ? 20.474 -2.228 37.511 1.00 46.62 102 VAL A CA 1
ATOM 792 C C . VAL A 1 102 ? 20.731 -2.667 36.061 1.00 46.62 102 VAL A C 1
ATOM 794 O O . VAL A 1 102 ? 20.938 -3.850 35.806 1.00 46.62 102 VAL A O 1
ATOM 797 N N . ALA A 1 103 ? 20.811 -1.731 35.106 1.00 45.81 103 ALA A N 1
ATOM 798 C CA . ALA A 1 103 ? 20.944 -2.049 33.679 1.00 45.81 103 ALA A CA 1
ATOM 799 C C . ALA A 1 103 ? 22.354 -2.503 33.243 1.00 45.81 103 ALA A C 1
ATOM 801 O O . ALA A 1 103 ? 22.492 -3.142 32.203 1.00 45.81 103 ALA A O 1
ATOM 802 N N . SER A 1 104 ? 23.400 -2.249 34.038 1.00 43.28 104 SER A N 1
ATOM 803 C CA . SER A 1 104 ? 24.780 -2.611 33.667 1.00 43.28 104 SER A CA 1
ATOM 804 C C . SER A 1 104 ? 25.095 -4.111 33.772 1.00 43.28 104 SER A C 1
ATOM 806 O O . SER A 1 104 ? 26.152 -4.529 33.309 1.00 43.28 104 SER A O 1
ATOM 808 N N . ASN A 1 105 ? 24.191 -4.934 34.324 1.00 45.84 105 ASN A N 1
ATOM 809 C CA . ASN A 1 105 ? 24.431 -6.370 34.534 1.00 45.84 105 ASN A CA 1
ATOM 810 C C . ASN A 1 105 ? 23.568 -7.302 33.660 1.00 45.84 105 ASN A C 1
ATOM 812 O O . ASN A 1 105 ? 23.691 -8.517 33.780 1.00 45.84 105 ASN A O 1
ATOM 816 N N . ILE A 1 106 ? 22.721 -6.777 32.765 1.00 46.88 106 ILE A N 1
ATOM 817 C CA . ILE A 1 106 ? 21.814 -7.591 31.923 1.00 46.88 106 ILE A CA 1
ATOM 818 C C . ILE A 1 106 ? 22.189 -7.479 30.434 1.00 46.88 106 ILE A C 1
ATOM 820 O O . ILE A 1 106 ? 21.340 -7.440 29.554 1.00 46.88 106 ILE A O 1
ATOM 824 N N . ALA A 1 107 ? 23.487 -7.419 30.128 1.00 41.66 107 ALA A N 1
ATOM 825 C CA . ALA A 1 107 ? 23.981 -7.467 28.746 1.00 41.66 107 ALA A CA 1
ATOM 826 C C . ALA A 1 107 ? 24.354 -8.890 28.278 1.00 41.66 107 ALA A C 1
ATOM 828 O O . ALA A 1 107 ? 24.839 -9.067 27.163 1.00 41.66 107 ALA A O 1
ATOM 829 N N . GLN A 1 108 ? 24.146 -9.919 29.105 1.00 38.00 108 GLN A N 1
ATOM 830 C CA . GLN A 1 108 ? 24.525 -11.299 28.785 1.00 38.00 108 GLN A CA 1
ATOM 831 C C . GLN A 1 108 ? 23.489 -12.305 29.295 1.00 38.00 108 GLN A C 1
ATOM 833 O O . GLN A 1 108 ? 23.769 -13.101 30.181 1.00 38.00 108 GLN A O 1
ATOM 838 N N . SER A 1 109 ? 22.280 -12.302 28.736 1.00 33.19 109 SER A N 1
ATOM 839 C CA . SER A 1 109 ? 21.516 -13.548 28.643 1.00 33.19 109 SER A CA 1
ATOM 840 C C . SER A 1 109 ? 20.431 -13.440 27.585 1.00 33.19 109 SER A C 1
ATOM 842 O O . SER A 1 109 ? 19.516 -12.628 27.658 1.00 33.19 109 SER A O 1
ATOM 844 N N . SER A 1 110 ? 20.572 -14.296 26.586 1.00 45.19 110 SER A N 1
ATOM 845 C CA . SER A 1 110 ? 19.538 -14.730 25.666 1.00 45.19 110 SER A CA 1
ATOM 846 C C . SER A 1 110 ? 18.200 -15.030 26.357 1.00 45.19 110 SER A C 1
ATOM 848 O O . SER A 1 110 ? 18.184 -15.716 27.379 1.00 45.19 110 SER A O 1
ATOM 850 N N . ASN A 1 111 ? 17.117 -14.665 25.661 1.00 35.41 111 ASN A N 1
ATOM 851 C CA . ASN A 1 111 ? 15.767 -15.252 25.667 1.00 35.41 111 ASN A CA 1
ATOM 852 C C . ASN A 1 111 ? 14.636 -14.350 26.194 1.00 35.41 111 ASN A C 1
ATOM 854 O O . ASN A 1 111 ? 14.551 -14.032 27.370 1.00 35.41 111 ASN A O 1
ATOM 858 N N . ALA A 1 112 ? 13.694 -14.092 25.279 1.00 39.56 112 ALA A N 1
ATOM 859 C CA . ALA A 1 112 ? 12.273 -13.846 25.528 1.00 39.56 112 ALA A CA 1
ATOM 860 C C . ALA A 1 112 ? 11.868 -12.583 26.320 1.00 39.56 112 ALA A C 1
ATOM 862 O O . ALA A 1 112 ? 11.304 -12.678 27.401 1.00 39.56 112 ALA A O 1
ATOM 863 N N . GLU A 1 113 ? 11.959 -11.410 25.684 1.00 34.47 113 GLU A N 1
ATOM 864 C CA . GLU A 1 113 ? 11.131 -10.235 26.037 1.00 34.47 113 GLU A CA 1
ATOM 865 C C . GLU A 1 113 ? 10.070 -9.963 24.950 1.00 34.47 113 GLU A C 1
ATOM 867 O O . GLU A 1 113 ? 9.911 -8.868 24.412 1.00 34.47 113 GLU A O 1
ATOM 872 N N . GLY A 1 114 ? 9.352 -11.023 24.568 1.00 42.97 114 GLY A N 1
ATOM 873 C CA . GLY A 1 114 ? 8.221 -10.978 23.642 1.00 42.97 114 GLY A CA 1
ATOM 874 C C . GLY A 1 114 ? 6.904 -11.020 24.409 1.00 42.97 114 GLY A C 1
ATOM 875 O O . GLY A 1 114 ? 6.580 -12.036 25.013 1.00 42.97 114 GLY A O 1
ATOM 876 N N . GLY A 1 115 ? 6.132 -9.936 24.365 1.00 37.50 115 GLY A N 1
ATOM 877 C CA . GLY A 1 115 ? 4.788 -9.917 24.949 1.00 37.50 115 GLY A CA 1
ATOM 878 C C . GLY A 1 115 ? 3.830 -9.007 24.195 1.00 37.50 115 GLY A C 1
ATOM 879 O O . GLY A 1 115 ? 2.923 -9.489 23.531 1.00 37.50 115 GLY A O 1
ATOM 880 N N . LEU A 1 116 ? 4.049 -7.691 24.242 1.00 35.94 116 LEU A N 1
ATOM 881 C CA . LEU A 1 116 ? 3.130 -6.711 23.636 1.00 35.94 116 LEU A CA 1
ATOM 882 C C . LEU A 1 116 ? 3.852 -5.622 22.824 1.00 35.94 116 LEU A C 1
ATOM 884 O O . LEU A 1 116 ? 3.401 -5.266 21.736 1.00 35.94 116 LEU A O 1
ATOM 888 N N . LEU A 1 117 ? 5.020 -5.160 23.283 1.00 41.69 117 LEU A N 1
ATOM 889 C CA . LEU A 1 117 ? 5.780 -4.086 22.626 1.00 41.69 117 LEU A CA 1
ATOM 890 C C . LEU A 1 117 ? 6.439 -4.543 21.308 1.00 41.69 117 LEU A C 1
ATOM 892 O O . LEU A 1 117 ? 6.404 -3.840 20.300 1.00 41.69 117 LEU A O 1
ATOM 896 N N . GLY A 1 118 ? 6.970 -5.771 21.281 1.00 45.22 118 GLY A N 1
ATOM 897 C CA . GLY A 1 118 ? 7.595 -6.354 20.089 1.00 45.22 118 GLY A CA 1
ATOM 898 C C . GLY A 1 118 ? 6.608 -6.705 18.969 1.00 45.22 118 GLY A C 1
ATOM 899 O O . GLY A 1 118 ? 6.966 -6.613 17.798 1.00 45.22 118 GLY A O 1
ATOM 900 N N . ALA A 1 119 ? 5.362 -7.063 19.302 1.00 47.91 119 ALA A N 1
ATOM 901 C CA . ALA A 1 119 ? 4.327 -7.373 18.312 1.00 47.91 119 ALA A CA 1
ATOM 902 C C . ALA A 1 119 ? 3.851 -6.109 17.578 1.00 47.91 119 ALA A C 1
ATOM 904 O O . ALA A 1 119 ? 3.766 -6.119 16.351 1.00 47.91 119 ALA A O 1
ATOM 905 N N . SER A 1 120 ? 3.645 -5.012 18.316 1.00 55.34 120 SER A N 1
ATOM 906 C CA . SER A 1 120 ? 3.308 -3.696 17.755 1.00 55.34 120 SER A CA 1
ATOM 907 C C . SER A 1 120 ? 4.433 -3.153 16.862 1.00 55.34 120 SER A C 1
ATOM 909 O O . SER A 1 120 ? 4.204 -2.804 15.704 1.00 55.34 120 SER A O 1
ATOM 911 N N . LYS A 1 121 ? 5.687 -3.205 17.336 1.00 62.00 121 LYS A N 1
ATOM 912 C CA . LYS A 1 121 ? 6.857 -2.767 16.555 1.00 62.00 121 LYS A CA 1
ATOM 913 C C . LYS A 1 121 ? 7.085 -3.621 15.303 1.00 62.00 121 LYS A C 1
ATOM 915 O O . LYS A 1 121 ? 7.411 -3.091 14.245 1.00 62.00 121 LYS A O 1
ATOM 920 N N . LYS A 1 122 ? 6.884 -4.941 15.391 1.00 59.25 122 LYS A N 1
ATOM 921 C CA . LYS A 1 122 ? 6.977 -5.849 14.239 1.00 59.25 122 LYS A CA 1
ATOM 922 C C . LYS A 1 122 ? 5.886 -5.565 13.201 1.00 59.25 122 LYS A C 1
ATOM 924 O O . LYS A 1 122 ? 6.210 -5.504 12.021 1.00 59.25 122 LYS A O 1
ATOM 929 N N . ALA A 1 123 ? 4.641 -5.363 13.635 1.00 64.69 123 ALA A N 1
ATOM 930 C CA . ALA A 1 123 ? 3.521 -5.021 12.757 1.00 64.69 123 ALA A CA 1
ATOM 931 C C . ALA A 1 123 ? 3.730 -3.669 12.055 1.00 64.69 123 ALA A C 1
ATOM 933 O O . ALA A 1 123 ? 3.538 -3.569 10.846 1.00 64.69 123 ALA A O 1
ATOM 934 N N . SER A 1 124 ? 4.201 -2.654 12.787 1.00 75.69 124 SER A N 1
ATOM 935 C CA . SER A 1 124 ? 4.547 -1.343 12.221 1.00 75.69 124 SER A CA 1
ATOM 936 C C . SER A 1 124 ? 5.665 -1.461 11.175 1.00 75.69 124 SER A C 1
ATOM 938 O O . SER A 1 124 ? 5.508 -1.002 10.044 1.00 75.69 124 SER A O 1
ATOM 940 N N . ASN A 1 125 ? 6.743 -2.196 11.477 1.00 83.94 125 ASN A N 1
ATOM 941 C CA . ASN A 1 125 ? 7.832 -2.436 10.523 1.00 83.94 125 ASN A CA 1
ATOM 942 C C . ASN A 1 125 ? 7.369 -3.178 9.258 1.00 83.94 125 ASN A C 1
ATOM 944 O O . ASN A 1 125 ? 7.753 -2.801 8.149 1.00 83.94 125 ASN A O 1
ATOM 948 N N . GLU A 1 126 ? 6.525 -4.200 9.415 1.00 85.50 126 GLU A N 1
ATOM 949 C CA . GLU A 1 126 ? 5.948 -4.944 8.292 1.00 85.50 126 GLU A CA 1
ATOM 950 C C . GLU A 1 126 ? 5.082 -4.034 7.410 1.00 85.50 126 GLU A C 1
ATOM 952 O O . GLU A 1 126 ? 5.167 -4.096 6.183 1.00 85.50 126 GLU A O 1
ATOM 957 N N . ASN A 1 127 ? 4.299 -3.136 8.009 1.00 87.38 127 ASN A N 1
ATOM 958 C CA . ASN A 1 127 ? 3.466 -2.189 7.270 1.00 87.38 127 ASN A CA 1
ATOM 959 C C . ASN A 1 127 ? 4.298 -1.153 6.505 1.00 87.38 127 ASN A C 1
ATOM 961 O O . ASN A 1 127 ? 3.985 -0.862 5.351 1.00 87.38 127 ASN A O 1
ATOM 965 N N . ILE A 1 128 ? 5.401 -0.667 7.084 1.00 90.88 128 ILE A N 1
ATOM 966 C CA . ILE A 1 128 ? 6.373 0.186 6.381 1.00 90.88 128 ILE A CA 1
ATOM 967 C C . ILE A 1 128 ? 6.993 -0.571 5.199 1.00 90.88 128 ILE A C 1
ATOM 969 O O . ILE A 1 128 ? 7.103 -0.021 4.103 1.00 90.88 128 ILE A O 1
ATOM 973 N N . ALA A 1 129 ? 7.371 -1.841 5.391 1.00 92.38 129 ALA A N 1
ATOM 974 C CA . ALA A 1 129 ? 7.921 -2.669 4.319 1.00 92.38 129 ALA A CA 1
ATOM 975 C C . ALA A 1 129 ? 6.909 -2.860 3.178 1.00 92.38 129 ALA A C 1
ATOM 977 O O . ALA A 1 129 ? 7.264 -2.703 2.010 1.00 92.38 129 ALA A O 1
ATOM 978 N N . ARG A 1 130 ? 5.638 -3.127 3.506 1.00 93.31 130 ARG A N 1
ATOM 979 C CA . ARG A 1 130 ? 4.548 -3.220 2.522 1.00 93.31 130 ARG A CA 1
ATOM 980 C C . ARG A 1 130 ? 4.301 -1.897 1.800 1.00 93.31 130 ARG A C 1
ATOM 982 O O . ARG A 1 130 ? 4.096 -1.909 0.591 1.00 93.31 130 ARG A O 1
ATOM 989 N N . ALA A 1 131 ? 4.340 -0.770 2.506 1.00 94.38 131 ALA A N 1
ATOM 990 C CA . ALA A 1 131 ? 4.169 0.550 1.905 1.00 94.38 131 ALA A CA 1
ATOM 991 C C . ALA A 1 131 ? 5.271 0.844 0.873 1.00 94.38 131 ALA A C 1
ATOM 993 O O . ALA A 1 131 ? 4.965 1.208 -0.261 1.00 94.38 131 ALA A O 1
ATOM 994 N N . TRP A 1 132 ? 6.542 0.601 1.218 1.00 95.62 132 TRP A N 1
ATOM 995 C CA . TRP A 1 132 ? 7.651 0.732 0.265 1.00 95.62 132 TRP A CA 1
ATOM 996 C C . TRP A 1 132 ? 7.522 -0.215 -0.927 1.00 95.62 132 TRP A C 1
ATOM 998 O O . TRP A 1 132 ? 7.729 0.203 -2.066 1.00 95.62 132 TRP A O 1
ATOM 1008 N N . PHE A 1 133 ? 7.118 -1.461 -0.679 1.00 95.88 133 PHE A N 1
ATOM 1009 C CA . PHE A 1 133 ? 6.892 -2.455 -1.723 1.00 95.88 133 PHE A CA 1
ATOM 1010 C C . PHE A 1 133 ? 5.830 -1.996 -2.731 1.00 95.88 133 PHE A C 1
ATOM 1012 O O . PHE A 1 133 ? 6.078 -1.997 -3.938 1.00 95.88 133 PHE A O 1
ATOM 1019 N N . TYR A 1 134 ? 4.666 -1.548 -2.252 1.00 95.50 134 TYR A N 1
ATOM 1020 C CA . TYR A 1 134 ? 3.585 -1.098 -3.127 1.00 95.50 134 TYR A CA 1
ATOM 1021 C C . TYR A 1 134 ? 3.904 0.215 -3.849 1.00 95.50 134 TYR A C 1
ATOM 1023 O O . TYR A 1 134 ? 3.518 0.364 -5.009 1.00 95.50 134 TYR A O 1
ATOM 1031 N N . LEU A 1 135 ? 4.659 1.129 -3.230 1.00 95.62 135 LEU A N 1
ATOM 1032 C CA . LEU A 1 135 ? 5.183 2.319 -3.910 1.00 95.62 135 LEU A CA 1
ATOM 1033 C C . LEU A 1 135 ? 6.170 1.952 -5.026 1.00 95.62 135 LEU A C 1
ATOM 1035 O O . LEU A 1 135 ? 6.078 2.497 -6.123 1.00 95.62 135 LEU A O 1
ATOM 1039 N N . GLY A 1 136 ? 7.078 1.003 -4.782 1.00 95.88 136 GLY A N 1
ATOM 1040 C CA . GLY A 1 136 ? 7.987 0.487 -5.807 1.00 95.88 136 GLY A CA 1
ATOM 1041 C C . GLY A 1 136 ? 7.231 -0.159 -6.971 1.00 95.88 136 GLY A C 1
ATOM 1042 O O . GLY A 1 136 ? 7.482 0.162 -8.131 1.00 95.88 136 GLY A O 1
ATOM 1043 N N . LYS A 1 137 ? 6.230 -0.997 -6.669 1.00 94.88 137 LYS A N 1
ATOM 1044 C CA . LYS A 1 137 ? 5.348 -1.615 -7.673 1.00 94.88 137 LYS A CA 1
ATOM 1045 C C . LYS A 1 137 ? 4.587 -0.575 -8.499 1.00 94.88 137 LYS A C 1
ATOM 1047 O O . LYS A 1 137 ? 4.453 -0.743 -9.710 1.00 94.88 137 LYS A O 1
ATOM 1052 N N . LEU A 1 138 ? 4.087 0.485 -7.862 1.00 95.00 138 LEU A N 1
ATOM 1053 C CA . LEU A 1 138 ? 3.422 1.594 -8.545 1.00 95.00 138 LEU A CA 1
ATOM 1054 C C . LEU A 1 138 ? 4.376 2.283 -9.532 1.00 95.00 138 LEU A C 1
ATOM 1056 O O . LEU A 1 138 ? 4.030 2.450 -10.696 1.00 95.00 138 LEU A O 1
ATOM 1060 N N . LEU A 1 139 ? 5.590 2.625 -9.100 1.00 94.56 139 LEU A N 1
ATOM 1061 C CA . LEU A 1 139 ? 6.584 3.289 -9.953 1.00 94.56 139 LEU A CA 1
ATOM 1062 C C . LEU A 1 139 ? 7.036 2.407 -11.119 1.00 94.56 139 LEU A C 1
ATOM 1064 O O . LEU A 1 139 ? 7.117 2.883 -12.249 1.00 94.56 139 LEU A O 1
ATOM 1068 N N . TYR A 1 140 ? 7.227 1.110 -10.873 1.00 94.56 140 TYR A N 1
ATOM 1069 C CA . TYR A 1 140 ? 7.515 0.136 -11.924 1.00 94.56 140 TYR A CA 1
ATOM 1070 C C . TYR A 1 140 ? 6.420 0.128 -12.999 1.00 94.56 140 TYR A C 1
ATOM 1072 O O . TYR A 1 140 ? 6.719 0.199 -14.189 1.00 94.56 140 TYR A O 1
ATOM 1080 N N . LYS A 1 141 ? 5.139 0.118 -12.597 1.00 93.19 141 LYS A N 1
ATOM 1081 C CA . LYS A 1 141 ? 4.007 0.179 -13.539 1.00 93.19 141 LYS A CA 1
ATOM 1082 C C . LYS A 1 141 ? 3.980 1.466 -14.367 1.00 93.19 141 LYS A C 1
ATOM 1084 O O . LYS A 1 141 ? 3.509 1.436 -15.499 1.00 93.19 141 LYS A O 1
ATOM 1089 N N . LYS A 1 142 ? 4.493 2.571 -13.823 1.00 92.50 142 LYS A N 1
ATOM 1090 C CA . LYS A 1 142 ? 4.614 3.861 -14.519 1.00 92.50 142 LYS A CA 1
ATOM 1091 C C . LYS A 1 142 ? 5.837 3.944 -15.444 1.00 92.50 142 LYS A C 1
ATOM 1093 O O . LYS A 1 142 ? 5.994 4.945 -16.134 1.00 92.50 142 LYS A O 1
ATOM 1098 N N . GLY A 1 143 ? 6.692 2.916 -15.468 1.00 94.19 143 GLY A N 1
ATOM 1099 C CA . GLY A 1 143 ? 7.952 2.905 -16.221 1.00 94.19 143 GLY A CA 1
ATOM 1100 C C . GLY A 1 143 ? 9.094 3.663 -15.535 1.00 94.19 143 GLY A C 1
ATOM 1101 O O . GLY A 1 143 ? 10.153 3.858 -16.124 1.00 94.19 143 GLY A O 1
ATOM 1102 N N . GLU A 1 144 ? 8.905 4.091 -14.285 1.00 95.00 144 GLU A N 1
ATOM 1103 C CA . GLU A 1 144 ? 9.912 4.798 -13.492 1.00 95.00 144 GLU A CA 1
ATOM 1104 C C . GLU A 1 144 ? 10.818 3.785 -12.771 1.00 95.00 144 GLU A C 1
ATOM 1106 O O . GLU A 1 144 ? 10.748 3.617 -11.554 1.00 95.00 144 GLU A O 1
ATOM 1111 N N . PHE A 1 145 ? 11.661 3.076 -13.531 1.00 94.31 145 PHE A N 1
ATOM 1112 C CA . PHE A 1 145 ? 12.468 1.958 -13.020 1.00 94.31 145 PHE A CA 1
ATOM 1113 C C . PHE A 1 145 ? 13.490 2.379 -11.955 1.00 94.31 145 PHE A C 1
ATOM 1115 O O . PHE A 1 145 ? 13.576 1.740 -10.911 1.00 94.31 145 PHE A O 1
ATOM 1122 N N . LEU A 1 146 ? 14.208 3.488 -12.158 1.00 93.94 146 LEU A N 1
ATOM 1123 C CA . LEU A 1 146 ? 15.177 3.991 -11.176 1.00 93.94 146 LEU A CA 1
ATOM 1124 C C . LEU A 1 146 ? 14.506 4.345 -9.828 1.00 93.94 146 LEU A C 1
ATOM 1126 O O . LEU A 1 146 ? 14.875 3.748 -8.815 1.00 93.94 146 LEU A O 1
ATOM 1130 N N . PRO A 1 147 ? 13.459 5.199 -9.785 1.00 94.81 147 PRO A N 1
ATOM 1131 C CA . PRO A 1 147 ? 12.698 5.426 -8.554 1.00 94.81 147 PRO A CA 1
ATOM 1132 C C . PRO A 1 147 ? 12.080 4.155 -7.954 1.00 94.81 147 PRO A C 1
ATOM 1134 O O . PRO A 1 147 ? 11.956 4.037 -6.731 1.00 94.81 147 PRO A O 1
ATOM 1137 N N . ALA A 1 148 ? 11.674 3.194 -8.792 1.00 94.31 148 ALA A N 1
ATOM 1138 C CA . ALA A 1 148 ? 11.168 1.913 -8.316 1.00 94.31 148 ALA A CA 1
ATOM 1139 C C . ALA A 1 148 ? 12.254 1.130 -7.563 1.00 94.31 148 ALA A C 1
ATOM 1141 O O . ALA A 1 148 ? 11.990 0.688 -6.446 1.00 94.31 148 ALA A O 1
ATOM 1142 N N . ALA A 1 149 ? 13.469 1.015 -8.114 1.00 94.56 149 ALA A N 1
ATOM 1143 C CA . ALA A 1 149 ? 14.601 0.348 -7.462 1.00 94.56 149 ALA A CA 1
ATOM 1144 C C . ALA A 1 149 ? 14.907 0.970 -6.099 1.00 94.56 149 ALA A C 1
ATOM 1146 O O . ALA A 1 149 ? 14.978 0.254 -5.102 1.00 94.56 149 ALA A O 1
ATOM 1147 N N . GLU A 1 150 ? 15.007 2.300 -6.039 1.00 94.38 150 GLU A N 1
ATOM 1148 C CA . GLU A 1 150 ? 15.298 3.025 -4.798 1.00 94.38 150 GLU A CA 1
ATOM 1149 C C . GLU A 1 150 ? 14.265 2.752 -3.699 1.00 94.38 150 GLU A C 1
ATOM 1151 O O . GLU A 1 150 ? 14.593 2.695 -2.513 1.00 94.38 150 GLU A O 1
ATOM 1156 N N . ASN A 1 151 ? 12.990 2.608 -4.062 1.00 92.25 151 ASN A N 1
ATOM 1157 C CA . ASN A 1 151 ? 11.945 2.296 -3.093 1.00 92.25 151 ASN A CA 1
ATOM 1158 C C . ASN A 1 151 ? 11.925 0.819 -2.710 1.00 92.25 151 ASN A C 1
ATOM 1160 O O . ASN A 1 151 ? 11.698 0.506 -1.542 1.00 92.25 151 ASN A O 1
ATOM 1164 N N . LEU A 1 152 ? 12.201 -0.080 -3.654 1.00 93.38 152 LEU A N 1
ATOM 1165 C CA . LEU A 1 152 ? 12.300 -1.509 -3.377 1.00 93.38 152 LEU A CA 1
ATOM 1166 C C . LEU A 1 152 ? 13.515 -1.844 -2.494 1.00 93.38 152 LEU A C 1
ATOM 1168 O O . LEU A 1 152 ? 13.422 -2.749 -1.671 1.00 93.38 152 LEU A O 1
ATOM 1172 N N . GLU A 1 153 ? 14.609 -1.082 -2.569 1.00 93.31 153 GLU A N 1
ATOM 1173 C CA . GLU A 1 153 ? 15.763 -1.220 -1.665 1.00 93.31 153 GLU A CA 1
ATOM 1174 C C . GLU A 1 153 ? 15.411 -0.877 -0.205 1.00 93.31 153 GLU A C 1
ATOM 1176 O O . GLU A 1 153 ? 15.925 -1.482 0.737 1.00 93.31 153 GLU A O 1
ATOM 1181 N N . LYS A 1 154 ? 14.472 0.055 0.005 1.00 92.75 154 LYS A N 1
ATOM 1182 C CA . LYS A 1 154 ? 13.989 0.446 1.344 1.00 92.75 154 LYS A CA 1
ATOM 1183 C C . LYS A 1 154 ? 13.068 -0.602 1.975 1.00 92.75 154 LYS A C 1
ATOM 1185 O O . LYS A 1 154 ? 12.718 -0.482 3.154 1.00 92.75 154 LYS A O 1
ATOM 1190 N N . VAL A 1 155 ? 12.651 -1.623 1.223 1.00 92.00 155 VAL A N 1
ATOM 1191 C CA . VAL A 1 155 ? 11.808 -2.709 1.732 1.00 92.00 155 VAL A CA 1
ATOM 1192 C C . VAL A 1 155 ? 12.615 -3.552 2.716 1.00 92.00 155 VAL A C 1
ATOM 1194 O O . VAL A 1 155 ? 13.584 -4.223 2.370 1.00 92.00 155 VAL A O 1
ATOM 1197 N N . SER A 1 156 ? 12.209 -3.523 3.985 1.00 87.62 156 SER A N 1
ATOM 1198 C CA . SER A 1 156 ? 12.915 -4.251 5.039 1.00 87.62 156 SER A CA 1
ATOM 1199 C C . SER A 1 156 ? 12.579 -5.750 5.049 1.00 87.62 156 SER A C 1
ATOM 1201 O O . SER A 1 156 ? 11.535 -6.185 4.566 1.00 87.62 156 SER A O 1
ATOM 1203 N N . LYS A 1 157 ? 13.418 -6.548 5.726 1.00 84.88 157 LYS A N 1
ATOM 1204 C CA . LYS A 1 157 ? 13.224 -8.002 5.939 1.00 84.88 157 LYS A CA 1
ATOM 1205 C C . LYS A 1 157 ? 11.962 -8.371 6.733 1.00 84.88 157 LYS A C 1
ATOM 1207 O O . LYS A 1 157 ? 11.687 -9.551 6.922 1.00 84.88 157 LYS A O 1
ATOM 1212 N N . SER A 1 158 ? 11.238 -7.377 7.249 1.00 85.50 158 SER A N 1
ATOM 1213 C CA . SER A 1 158 ? 9.955 -7.582 7.924 1.00 85.50 158 SER A CA 1
ATOM 1214 C C . SER A 1 158 ? 8.778 -7.711 6.955 1.00 85.50 158 SER A C 1
ATOM 1216 O O . SER A 1 158 ? 7.657 -7.914 7.413 1.00 85.50 158 SER A O 1
ATOM 1218 N N . LEU A 1 159 ? 9.018 -7.625 5.638 1.00 87.19 159 LEU A N 1
ATOM 1219 C CA . LEU A 1 159 ? 8.003 -7.901 4.628 1.00 87.19 159 LEU A CA 1
ATOM 1220 C C . LEU A 1 159 ? 7.384 -9.292 4.840 1.00 87.19 159 LEU A C 1
ATOM 1222 O O . LEU A 1 159 ? 8.062 -10.267 5.171 1.00 87.19 159 LEU A O 1
ATOM 1226 N N . SER A 1 160 ? 6.072 -9.372 4.638 1.00 85.06 160 SER A N 1
ATOM 1227 C CA . SER A 1 160 ? 5.330 -10.626 4.724 1.00 85.06 160 SER A CA 1
ATOM 1228 C C . SER A 1 160 ? 5.860 -11.668 3.740 1.00 85.06 160 SER A C 1
ATOM 1230 O O . SER A 1 160 ? 6.103 -11.355 2.573 1.00 85.06 160 SER A O 1
ATOM 1232 N N . ARG A 1 161 ? 5.969 -12.927 4.186 1.00 85.44 161 ARG A N 1
ATOM 1233 C CA . ARG A 1 161 ? 6.521 -14.026 3.371 1.00 85.44 161 ARG A CA 1
ATOM 1234 C C . ARG A 1 161 ? 5.751 -14.255 2.075 1.00 85.44 161 ARG A C 1
ATOM 1236 O O . ARG A 1 161 ? 6.368 -14.571 1.063 1.00 85.44 161 ARG A O 1
ATOM 1243 N N . ASP A 1 162 ? 4.442 -14.038 2.098 1.00 85.50 162 ASP A N 1
ATOM 1244 C CA . ASP A 1 162 ? 3.568 -14.219 0.935 1.00 85.50 162 ASP A CA 1
ATOM 1245 C C . ASP A 1 162 ? 3.886 -13.225 -0.194 1.00 85.50 162 ASP A C 1
ATOM 1247 O O . ASP A 1 162 ? 3.611 -13.498 -1.358 1.00 85.50 162 ASP A O 1
ATOM 1251 N N . LEU A 1 163 ? 4.527 -12.095 0.133 1.00 88.50 163 LEU A N 1
ATOM 1252 C CA . LEU A 1 163 ? 4.952 -11.080 -0.832 1.00 88.50 163 LEU A CA 1
ATOM 1253 C C . LEU A 1 163 ? 6.3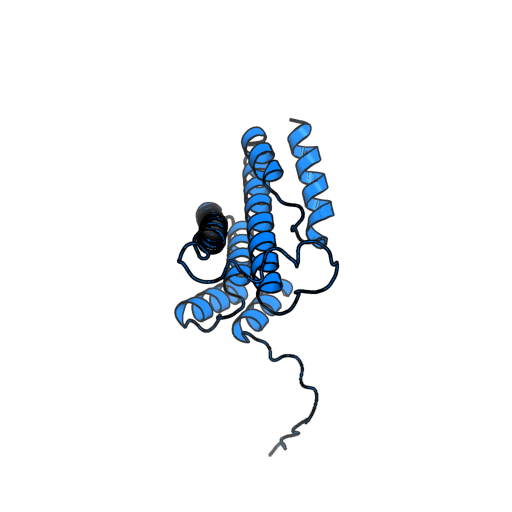80 -11.305 -1.350 1.00 88.50 163 LEU A C 1
ATOM 1255 O O . LEU A 1 163 ? 6.783 -10.645 -2.304 1.00 88.50 163 LEU A O 1
ATOM 1259 N N . HIS A 1 164 ? 7.158 -12.226 -0.768 1.00 90.06 164 HIS A N 1
ATOM 1260 C CA . HIS A 1 164 ? 8.537 -12.476 -1.205 1.00 90.06 164 HIS A CA 1
ATOM 1261 C C . HIS A 1 164 ? 8.662 -12.891 -2.679 1.00 90.06 164 HIS A C 1
ATOM 1263 O O . HIS A 1 164 ? 9.571 -12.380 -3.333 1.00 90.06 164 HIS A O 1
ATOM 1269 N N . PRO A 1 165 ? 7.800 -13.770 -3.234 1.00 93.19 165 PRO A N 1
ATOM 1270 C CA . PRO A 1 165 ? 7.904 -14.145 -4.643 1.00 93.19 165 PRO A CA 1
ATOM 1271 C C . PRO A 1 165 ? 7.703 -12.946 -5.576 1.00 93.19 165 PRO A C 1
ATOM 1273 O O . PRO A 1 165 ? 8.478 -12.751 -6.509 1.00 93.19 165 PRO A O 1
ATOM 1276 N N . GLU A 1 166 ? 6.701 -12.109 -5.292 1.00 91.31 166 GLU A N 1
ATOM 1277 C CA . GLU A 1 166 ? 6.425 -10.911 -6.088 1.00 91.31 166 GLU A CA 1
ATOM 1278 C C . GLU A 1 166 ? 7.522 -9.852 -5.918 1.00 91.31 166 GLU A C 1
ATOM 1280 O O . GLU A 1 166 ? 7.944 -9.231 -6.891 1.00 91.31 166 GLU A O 1
ATOM 1285 N N . PHE A 1 167 ? 8.037 -9.677 -4.701 1.00 94.00 167 PHE A N 1
ATOM 1286 C CA . PHE A 1 167 ? 9.162 -8.78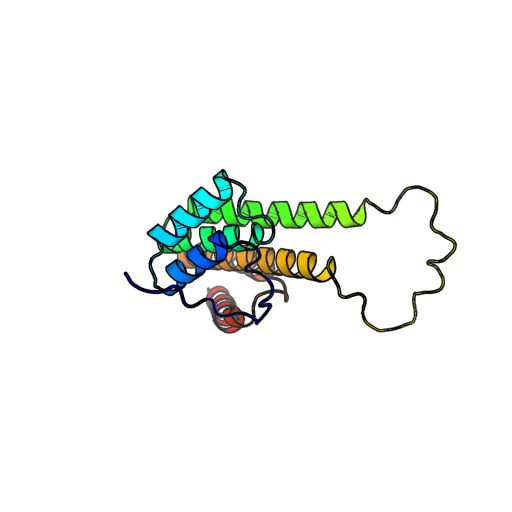5 -4.435 1.00 94.00 167 PHE A CA 1
ATOM 1287 C C . PHE A 1 167 ? 10.425 -9.199 -5.189 1.00 94.00 167 PHE A C 1
ATOM 1289 O O . PHE A 1 167 ? 11.047 -8.358 -5.834 1.00 94.00 167 PHE A O 1
ATOM 1296 N N . ALA A 1 168 ? 10.772 -10.488 -5.166 1.00 92.62 168 ALA A N 1
ATOM 1297 C CA . ALA A 1 168 ? 11.916 -11.008 -5.908 1.00 92.62 168 ALA A CA 1
ATOM 1298 C C . ALA A 1 168 ? 11.764 -10.768 -7.416 1.00 92.62 168 ALA A C 1
ATOM 1300 O O . ALA A 1 168 ? 12.707 -10.312 -8.060 1.00 92.62 168 ALA A O 1
ATOM 1301 N N . PHE A 1 169 ? 10.566 -11.008 -7.958 1.00 93.94 169 PHE A N 1
ATOM 1302 C CA . PHE A 1 169 ? 10.260 -10.707 -9.353 1.00 93.94 169 PHE A CA 1
ATOM 1303 C C . PHE A 1 169 ? 10.438 -9.218 -9.678 1.00 93.94 169 PHE A C 1
ATOM 1305 O O . PHE A 1 169 ? 11.044 -8.891 -10.693 1.00 93.94 169 PHE A O 1
ATOM 1312 N N . LEU A 1 170 ? 9.938 -8.310 -8.833 1.00 92.38 170 LEU A N 1
ATOM 1313 C CA . LEU A 1 170 ? 10.037 -6.869 -9.079 1.00 92.38 170 LEU A CA 1
ATOM 1314 C C . LEU A 1 170 ? 11.476 -6.348 -8.999 1.00 92.38 170 LEU A C 1
ATOM 1316 O O . LEU A 1 170 ? 11.855 -5.525 -9.827 1.00 92.38 170 LEU A O 1
ATOM 1320 N N . ILE A 1 171 ? 12.280 -6.834 -8.051 1.00 93.50 171 ILE A N 1
ATOM 1321 C CA . ILE A 1 171 ? 13.707 -6.487 -7.956 1.00 93.50 171 ILE A CA 1
ATOM 1322 C C . ILE A 1 171 ? 14.446 -6.891 -9.236 1.00 93.50 171 ILE A C 1
ATOM 1324 O O . ILE A 1 171 ? 15.175 -6.086 -9.813 1.00 93.50 171 ILE A O 1
ATOM 1328 N N . ASP A 1 172 ? 14.221 -8.118 -9.705 1.00 94.81 172 ASP A N 1
ATOM 1329 C CA . ASP A 1 172 ? 14.798 -8.620 -10.953 1.00 94.81 172 ASP A CA 1
ATOM 1330 C C . ASP A 1 172 ? 14.288 -7.836 -12.177 1.00 94.81 172 ASP A C 1
ATOM 1332 O O . ASP A 1 172 ? 15.066 -7.455 -13.048 1.00 94.81 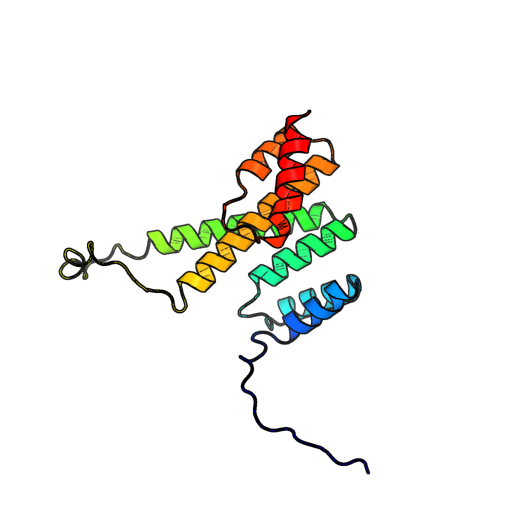172 ASP A O 1
ATOM 1336 N N . ALA A 1 173 ? 12.989 -7.534 -12.232 1.00 92.44 173 ALA A N 1
ATOM 1337 C CA . ALA A 1 173 ? 12.390 -6.787 -13.331 1.00 92.44 173 ALA A CA 1
ATOM 1338 C C . ALA A 1 173 ? 12.940 -5.364 -13.444 1.00 92.44 173 ALA A C 1
ATOM 1340 O O . ALA A 1 173 ? 13.265 -4.935 -14.545 1.00 92.44 173 ALA A O 1
ATOM 1341 N N . VAL A 1 174 ? 13.083 -4.656 -12.325 1.00 92.75 174 VAL A N 1
ATOM 1342 C CA . VAL A 1 174 ? 13.634 -3.299 -12.317 1.00 92.75 174 VAL A CA 1
ATOM 1343 C C . VAL A 1 174 ? 15.123 -3.294 -12.671 1.00 92.75 174 VAL A C 1
ATOM 1345 O O . VAL A 1 174 ? 15.558 -2.404 -13.386 1.00 92.75 174 VAL A O 1
ATOM 1348 N N . GLY A 1 175 ? 15.899 -4.291 -12.230 1.00 86.81 175 GLY A N 1
ATOM 1349 C CA . GLY A 1 175 ? 17.338 -4.365 -12.517 1.00 86.81 175 GLY A CA 1
ATOM 1350 C C . GLY A 1 175 ? 17.697 -4.679 -13.975 1.00 86.81 175 GLY A C 1
ATOM 1351 O O . GLY A 1 175 ? 18.860 -4.561 -14.355 1.00 86.81 175 GLY A O 1
ATOM 1352 N N . ARG A 1 176 ? 16.725 -5.098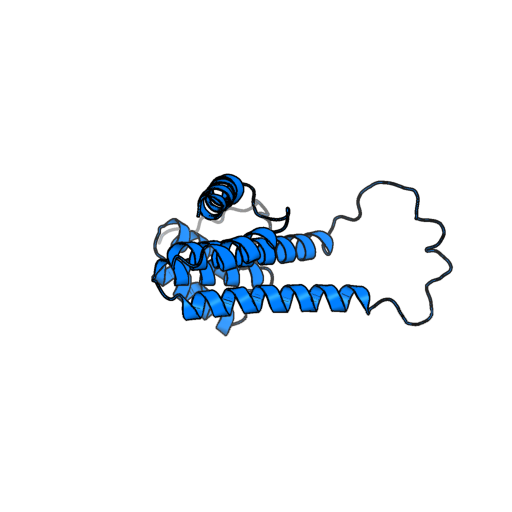 -14.795 1.00 87.19 176 ARG A N 1
ATOM 1353 C CA . ARG A 1 176 ? 16.915 -5.356 -16.233 1.00 87.19 176 ARG A CA 1
ATOM 1354 C C . ARG A 1 176 ? 16.800 -4.110 -17.117 1.00 87.19 176 ARG A C 1
ATOM 1356 O O . ARG A 1 176 ? 17.108 -4.213 -18.306 1.00 87.19 176 ARG A O 1
ATOM 1363 N N . HIS A 1 177 ? 16.316 -2.998 -16.574 1.00 76.44 177 HIS A N 1
ATOM 1364 C CA . HIS A 1 177 ? 16.065 -1.745 -17.287 1.00 76.44 177 HIS A CA 1
ATOM 1365 C C . HIS A 1 177 ? 17.066 -0.669 -16.870 1.00 76.44 177 HIS A C 1
ATOM 1367 O O . HIS A 1 177 ? 17.433 0.130 -17.759 1.00 76.44 177 HIS A O 1
#

Radius of gyration: 20.48 Å; chains: 1; bounding box: 66×34×56 Å

Secondary structure (DSSP, 8-state):
---------------SSHHHHHHHHHHHTT-HHHHHHHHHHHHHTT--SSSHHHHHHHHHHHHHHTT-HHHHHHHHHHHHHHHHHHHHHHHSTT-SSS-TTTGGG-SS------SSHHHHHHHHHHHHHHHHHHHHHHHHHTT-HHHHHHHHHT--TTS-GGGHHHHHHHHHHHHT-

Sequence (177 aa):
MFAAAASAGKKYNAVQDLDYGVALYDYFQQDYFNALSELLIAEKTGSIKHHTDFAKVLRGGIHLSYGMEEEARNIFYQIIEQGKAQSHLDNSGLSNGVVNTVASNIAQSSNAEGGLLGASKKASNENIARAWFYLGKLLYKKGEFLPAAENLEKVSKSLSRDLHPEFAFLIDAVGRH

pLDDT: mean 74.73, std 21.54, range [29.41, 95.88]